Protein AF-A0A1F2W659-F1 (afdb_monomer_lite)

Foldseek 3Di:
DDDPCQQCCHDDPDPPNRGNVVVVVVVVCVVQVHDDPVVVVVGDDDDDVCCVPVVVVVCVVVVHDPD

Secondary structure (DSSP, 8-state):
---HHHHHH---SSSSSSS-HHHHHHHHHHHHT-SSHHHHTT------TTHHHHHHHHHHHTT-S--

Sequence (67 aa):
MGTLEEILLGPAHENDGRRNLFGALRVSMATTGYADLKEFQKAEVMVAPALKTEGKNLQREQRVGMG

pLDDT: mean 85.16, std 13.67, range [55.16, 97.75]

Radius of gyration: 14.96 Å; chains: 1; bounding box: 33×23×31 Å

Structure (mmCIF, N/CA/C/O backbone):
data_AF-A0A1F2W659-F1
#
_entry.id   AF-A0A1F2W659-F1
#
loop_
_atom_site.group_PDB
_atom_site.id
_atom_site.type_symbol
_atom_site.label_atom_id
_atom_site.label_alt_id
_atom_site.label_comp_id
_atom_site.label_asym_id
_atom_site.label_entity_id
_atom_site.label_seq_id
_atom_site.pdbx_PDB_ins_code
_atom_site.Cartn_x
_atom_site.Cartn_y
_atom_site.Cartn_z
_atom_site.occupancy
_atom_site.B_iso_or_equiv
_atom_site.auth_seq_id
_atom_site.auth_comp_id
_atom_site.auth_asym_id
_atom_site.auth_atom_id
_atom_site.pdbx_PDB_model_num
ATOM 1 N N . MET A 1 1 ? 0.157 -7.317 -20.851 1.00 66.94 1 MET A N 1
ATOM 2 C CA . MET A 1 1 ? 0.664 -7.350 -19.461 1.00 66.94 1 MET A CA 1
ATOM 3 C C . MET A 1 1 ? 2.176 -7.246 -19.541 1.00 66.94 1 MET A C 1
ATOM 5 O O . MET A 1 1 ? 2.732 -7.858 -20.443 1.00 66.94 1 MET A O 1
ATOM 9 N N . GLY A 1 2 ? 2.780 -6.376 -18.727 1.00 84.50 2 GLY A N 1
ATOM 10 C CA . GLY A 1 2 ? 4.215 -6.055 -18.772 1.00 84.50 2 GLY A CA 1
ATOM 11 C C . GLY A 1 2 ? 5.109 -7.144 -18.176 1.00 84.50 2 GLY A C 1
ATOM 12 O O . GLY A 1 2 ? 4.630 -8.239 -17.871 1.00 84.50 2 GLY A O 1
ATOM 13 N N . THR A 1 3 ? 6.394 -6.841 -17.990 1.00 95.31 3 THR A N 1
ATOM 14 C CA . THR A 1 3 ? 7.325 -7.730 -17.273 1.00 95.31 3 THR A CA 1
ATOM 15 C C . THR A 1 3 ? 6.919 -7.870 -15.802 1.00 95.31 3 THR A C 1
ATOM 17 O O . THR A 1 3 ? 6.180 -7.046 -15.261 1.00 95.31 3 THR A O 1
ATOM 20 N N . LEU A 1 4 ? 7.410 -8.908 -15.115 1.00 96.38 4 LEU A N 1
ATOM 21 C CA . LEU A 1 4 ? 7.165 -9.053 -13.675 1.00 96.38 4 LEU A CA 1
ATOM 22 C C . LEU A 1 4 ? 7.692 -7.844 -12.883 1.00 96.38 4 LEU A C 1
ATOM 24 O O . LEU A 1 4 ? 7.056 -7.412 -11.923 1.00 96.38 4 LEU A O 1
ATOM 28 N N . GLU A 1 5 ? 8.821 -7.283 -13.315 1.00 9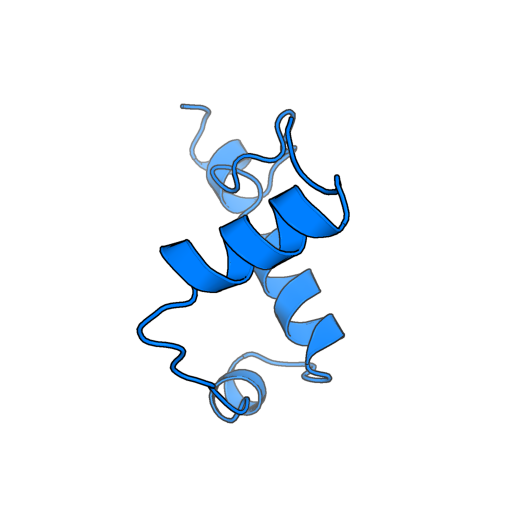6.69 5 GLU A N 1
ATOM 29 C CA . GLU A 1 5 ? 9.389 -6.068 -12.738 1.00 96.69 5 GLU A CA 1
ATOM 30 C C . GLU A 1 5 ? 8.425 -4.884 -12.877 1.00 96.69 5 GLU A C 1
ATOM 32 O O . GLU A 1 5 ? 8.095 -4.251 -11.879 1.00 96.69 5 GLU A O 1
ATOM 37 N N . GLU A 1 6 ? 7.868 -4.647 -14.068 1.00 95.62 6 GLU A N 1
ATOM 38 C CA . GLU A 1 6 ? 6.882 -3.580 -14.290 1.00 95.62 6 GLU A CA 1
ATOM 39 C C . GLU A 1 6 ? 5.593 -3.799 -13.487 1.00 95.62 6 GLU A C 1
ATOM 41 O O . GLU A 1 6 ? 4.987 -2.854 -12.973 1.00 95.62 6 GLU A O 1
ATOM 46 N N . ILE A 1 7 ? 5.161 -5.054 -13.351 1.00 95.31 7 ILE A N 1
ATOM 47 C CA . ILE A 1 7 ? 3.977 -5.402 -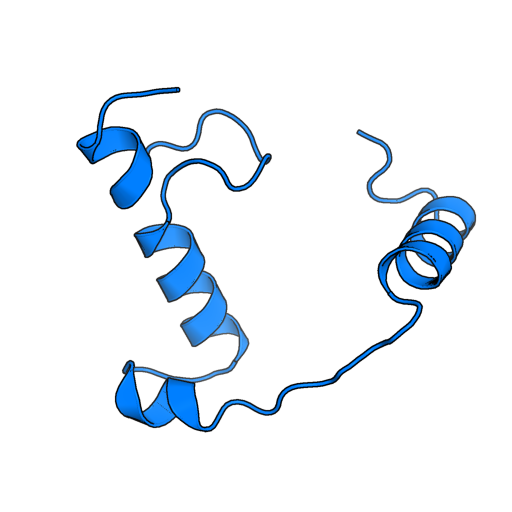12.562 1.00 95.31 7 ILE A CA 1
ATOM 48 C C . ILE A 1 7 ? 4.201 -5.050 -11.085 1.00 95.31 7 ILE A C 1
ATOM 50 O O . ILE A 1 7 ? 3.355 -4.396 -10.475 1.00 95.31 7 ILE A O 1
ATOM 54 N N . LEU A 1 8 ? 5.340 -5.432 -10.504 1.00 97.00 8 LEU A N 1
ATOM 55 C CA . LEU A 1 8 ? 5.603 -5.234 -9.077 1.00 97.00 8 LEU A CA 1
ATOM 56 C C . LEU A 1 8 ? 6.079 -3.813 -8.745 1.00 97.00 8 LEU A C 1
ATOM 58 O O . LEU A 1 8 ? 5.609 -3.225 -7.769 1.00 97.00 8 LEU A O 1
ATOM 62 N N . LEU A 1 9 ? 6.981 -3.256 -9.552 1.00 96.94 9 LEU A N 1
ATOM 63 C CA . LEU A 1 9 ? 7.737 -2.031 -9.264 1.00 96.94 9 LEU A CA 1
ATOM 64 C C . LEU A 1 9 ? 7.341 -0.839 -10.147 1.00 96.94 9 LEU A C 1
ATOM 66 O O . LEU A 1 9 ? 7.608 0.304 -9.779 1.00 96.94 9 LEU A O 1
ATOM 70 N N . GLY A 1 10 ? 6.663 -1.082 -11.270 1.00 94.56 10 GLY A N 1
ATOM 71 C CA . GLY A 1 10 ? 6.310 -0.049 -12.242 1.00 94.56 10 GLY A CA 1
ATOM 72 C C . GLY A 1 10 ? 7.412 0.226 -13.277 1.00 94.56 10 GLY A C 1
ATOM 73 O O . GLY A 1 10 ? 8.377 -0.530 -13.354 1.00 94.56 10 GLY A O 1
ATOM 74 N N . PRO A 1 11 ? 7.280 1.299 -14.079 1.00 92.94 11 PRO A N 1
ATOM 75 C CA . PRO A 1 11 ? 6.235 2.323 -14.010 1.00 92.94 11 PRO A CA 1
ATOM 76 C C . PRO A 1 11 ? 4.842 1.809 -14.414 1.00 92.94 11 PRO A C 1
ATOM 78 O O . PRO A 1 11 ? 4.688 0.888 -15.213 1.00 92.94 11 PRO A O 1
ATOM 81 N N . ALA A 1 12 ? 3.799 2.426 -13.855 1.00 89.88 12 ALA A N 1
ATOM 82 C CA . ALA A 1 12 ? 2.429 2.237 -14.322 1.00 89.88 12 ALA A CA 1
ATOM 83 C C . ALA A 1 12 ? 2.116 3.316 -15.367 1.00 89.88 12 ALA A C 1
ATOM 85 O O . ALA A 1 12 ? 1.912 4.475 -15.023 1.00 89.88 12 ALA A O 1
ATOM 86 N N . HIS A 1 13 ? 2.118 2.939 -16.647 1.00 87.00 13 HIS A N 1
ATOM 87 C CA . HIS A 1 13 ? 1.771 3.850 -17.747 1.00 87.00 13 HIS A CA 1
ATOM 88 C C . HIS A 1 13 ? 0.263 4.141 -17.838 1.00 87.00 13 HIS A C 1
ATOM 90 O O . HIS A 1 13 ? -0.145 5.099 -18.486 1.00 87.00 13 HIS A O 1
ATOM 96 N N . GLU A 1 14 ? -0.556 3.312 -17.190 1.00 86.88 14 GLU A N 1
ATOM 97 C CA . GLU A 1 14 ? -2.018 3.357 -17.188 1.00 86.88 14 GLU A CA 1
ATOM 98 C C . GLU A 1 14 ? -2.514 3.279 -15.734 1.00 86.88 14 GLU A C 1
ATOM 100 O O . GLU A 1 14 ? -1.913 2.587 -14.909 1.00 86.88 14 GLU A O 1
ATOM 105 N N . ASN A 1 15 ? -3.631 3.942 -15.420 1.00 79.62 15 ASN A N 1
ATOM 106 C CA . ASN A 1 15 ? -4.229 3.966 -14.074 1.00 79.62 15 ASN A CA 1
ATOM 107 C C . ASN A 1 15 ? -5.240 2.826 -13.840 1.00 79.62 15 ASN A C 1
ATOM 109 O O . ASN A 1 15 ? -6.243 3.001 -13.154 1.00 79.62 15 ASN A O 1
ATOM 113 N N . ASP A 1 16 ? -4.997 1.646 -14.410 1.00 87.31 16 ASP A N 1
ATOM 114 C CA . ASP A 1 16 ? -5.899 0.489 -14.314 1.00 87.31 16 ASP A CA 1
ATOM 115 C C . ASP A 1 16 ? -5.589 -0.446 -13.126 1.00 87.31 16 ASP A C 1
ATOM 117 O O . ASP A 1 16 ? -6.247 -1.472 -12.942 1.00 87.31 16 ASP A O 1
ATOM 121 N N . GLY A 1 17 ? -4.578 -0.101 -12.321 1.00 88.38 17 GLY A N 1
ATOM 122 C CA . GLY A 1 17 ? -4.170 -0.846 -11.129 1.00 88.38 17 GLY A CA 1
ATOM 123 C C . GLY A 1 17 ? -3.416 -2.150 -11.408 1.00 88.38 17 GLY A C 1
ATOM 124 O O . GLY A 1 17 ? -3.222 -2.941 -10.488 1.00 88.38 17 GLY A O 1
ATOM 125 N N . ARG A 1 18 ? -2.985 -2.410 -12.651 1.00 92.00 18 ARG A N 1
ATOM 126 C CA . ARG A 1 18 ? -2.315 -3.675 -13.015 1.00 92.00 18 ARG A CA 1
ATOM 127 C C . ARG A 1 18 ? -0.790 -3.663 -12.889 1.00 92.00 18 ARG A C 1
ATOM 129 O O . ARG A 1 18 ? -0.168 -4.712 -13.051 1.00 92.00 18 ARG A O 1
ATOM 136 N N . ARG A 1 19 ? -0.178 -2.500 -12.656 1.00 95.44 19 ARG A N 1
ATOM 137 C CA . ARG A 1 19 ? 1.281 -2.303 -12.576 1.00 95.44 19 ARG A CA 1
ATOM 138 C C . ARG A 1 19 ? 1.645 -1.463 -11.354 1.00 95.44 19 ARG A C 1
ATOM 140 O O . ARG A 1 19 ? 0.790 -0.762 -10.819 1.00 95.44 19 ARG A O 1
ATOM 147 N N . ASN A 1 20 ? 2.915 -1.506 -10.949 1.00 96.38 20 ASN A N 1
ATOM 148 C CA . ASN A 1 20 ? 3.424 -0.828 -9.753 1.00 96.38 20 ASN A CA 1
ATOM 149 C C . ASN A 1 20 ? 2.666 -1.209 -8.463 1.00 96.38 20 ASN A C 1
ATOM 151 O O . ASN A 1 20 ? 2.285 -0.348 -7.663 1.00 96.38 20 ASN A O 1
ATOM 155 N N . LEU A 1 21 ? 2.434 -2.509 -8.256 1.00 96.38 21 LEU A N 1
ATOM 156 C CA . LEU A 1 21 ? 1.687 -3.009 -7.096 1.00 96.38 21 LEU A CA 1
ATOM 157 C C . LEU A 1 21 ? 2.330 -2.600 -5.758 1.00 96.38 21 LEU A C 1
ATOM 159 O O . LEU A 1 21 ? 1.619 -2.281 -4.807 1.00 96.38 21 LEU A O 1
ATOM 163 N N . PHE A 1 22 ? 3.662 -2.538 -5.672 1.00 97.44 22 PHE A N 1
ATOM 164 C CA . PHE A 1 22 ? 4.348 -2.106 -4.448 1.00 97.44 22 PHE A CA 1
ATOM 165 C C . PHE A 1 22 ? 4.298 -0.591 -4.236 1.00 97.44 22 PHE A C 1
ATOM 167 O O . PHE A 1 22 ? 4.312 -0.128 -3.095 1.00 97.44 22 PHE A O 1
ATOM 174 N N . GLY A 1 23 ? 4.240 0.209 -5.302 1.00 96.50 23 GLY A N 1
ATOM 175 C CA . GLY A 1 23 ? 3.931 1.634 -5.191 1.00 96.50 23 GLY A CA 1
ATOM 176 C C . GLY A 1 23 ? 2.509 1.852 -4.685 1.00 96.50 23 GLY A C 1
ATOM 177 O O . GLY A 1 23 ? 2.318 2.582 -3.716 1.00 96.50 23 GLY A O 1
ATOM 178 N N . ALA A 1 24 ? 1.532 1.153 -5.268 1.00 96.12 24 ALA A N 1
ATOM 179 C CA . ALA A 1 24 ? 0.133 1.217 -4.847 1.00 96.12 24 ALA A CA 1
ATOM 180 C C . ALA A 1 24 ? -0.056 0.799 -3.378 1.00 96.12 24 ALA A C 1
ATOM 182 O O . ALA A 1 24 ? -0.776 1.466 -2.632 1.00 96.12 24 ALA A O 1
ATOM 183 N N . LEU A 1 25 ? 0.639 -0.253 -2.932 1.00 97.00 25 LEU A N 1
ATOM 184 C CA . LEU A 1 25 ? 0.631 -0.677 -1.532 1.00 97.00 25 LEU A CA 1
ATOM 185 C C . LEU A 1 25 ? 1.212 0.400 -0.605 1.00 97.00 25 LEU A C 1
ATOM 187 O O . LEU A 1 25 ? 0.580 0.738 0.390 1.00 97.00 25 LEU A O 1
ATOM 191 N N . ARG A 1 26 ? 2.367 0.989 -0.948 1.00 96.69 26 ARG A N 1
ATOM 192 C CA . ARG A 1 26 ? 2.976 2.079 -0.161 1.00 96.69 26 ARG A CA 1
ATOM 193 C C . ARG A 1 26 ? 2.068 3.301 -0.058 1.00 96.69 26 ARG A C 1
ATOM 195 O O . ARG A 1 26 ? 1.944 3.866 1.023 1.00 96.69 26 ARG A O 1
ATOM 202 N N . VAL A 1 27 ? 1.420 3.688 -1.158 1.00 96.12 27 VAL A N 1
ATOM 203 C CA . VAL A 1 27 ? 0.437 4.781 -1.156 1.00 96.12 27 VAL A CA 1
ATOM 204 C C . VAL A 1 27 ? -0.733 4.437 -0.239 1.00 96.12 27 VAL A C 1
ATOM 206 O O . VAL A 1 27 ? -1.081 5.251 0.605 1.00 96.12 27 VAL A O 1
ATOM 209 N N . SER A 1 28 ? -1.280 3.223 -0.337 1.00 96.31 28 SER A N 1
ATOM 210 C CA . SER A 1 28 ? -2.390 2.777 0.519 1.00 96.31 28 SER A CA 1
ATOM 211 C C . SER A 1 28 ? -2.014 2.836 2.001 1.00 96.31 28 SER A C 1
ATOM 213 O O . SER A 1 28 ? -2.739 3.430 2.796 1.00 96.31 28 SER A O 1
ATOM 215 N N . MET A 1 29 ? -0.841 2.303 2.357 1.00 97.75 29 MET A N 1
ATOM 216 C CA . MET A 1 29 ? -0.298 2.363 3.713 1.00 97.75 29 MET A CA 1
ATOM 217 C C . MET A 1 29 ? -0.168 3.810 4.203 1.00 97.75 29 MET A C 1
ATOM 219 O O . MET A 1 29 ? -0.669 4.127 5.280 1.00 97.75 29 MET A O 1
ATOM 223 N N . ALA A 1 30 ? 0.401 4.703 3.387 1.00 97.06 30 ALA A N 1
ATOM 224 C CA . ALA A 1 30 ? 0.537 6.121 3.714 1.00 97.06 30 ALA A CA 1
ATOM 225 C C . ALA A 1 30 ? -0.822 6.823 3.894 1.00 97.06 30 ALA A C 1
ATOM 227 O O . ALA A 1 30 ? -0.994 7.570 4.853 1.00 97.06 30 ALA A O 1
ATOM 228 N N . THR A 1 31 ? -1.802 6.554 3.025 1.00 95.56 31 THR A N 1
ATOM 229 C CA . THR A 1 31 ? -3.163 7.113 3.121 1.00 95.56 31 THR A CA 1
ATOM 230 C C . THR A 1 31 ? -3.866 6.685 4.406 1.00 95.56 31 THR A C 1
ATOM 232 O O . THR A 1 31 ? -4.577 7.480 5.010 1.00 95.56 31 THR A O 1
ATOM 235 N N . THR A 1 32 ? -3.647 5.446 4.842 1.00 95.12 32 THR A N 1
ATOM 236 C CA . THR A 1 32 ? -4.213 4.912 6.092 1.00 95.12 32 THR A CA 1
ATOM 237 C C . THR A 1 32 ? -3.357 5.176 7.338 1.00 95.12 32 THR A C 1
ATOM 239 O O . THR A 1 32 ? -3.778 4.842 8.439 1.00 95.12 32 THR A O 1
ATOM 242 N N . GLY A 1 33 ? -2.178 5.793 7.192 1.00 95.88 33 GLY A N 1
ATOM 243 C CA . GLY A 1 33 ? -1.321 6.196 8.313 1.00 95.88 33 GLY A CA 1
ATOM 244 C C . GLY A 1 33 ? -0.420 5.101 8.898 1.00 95.88 33 GLY A C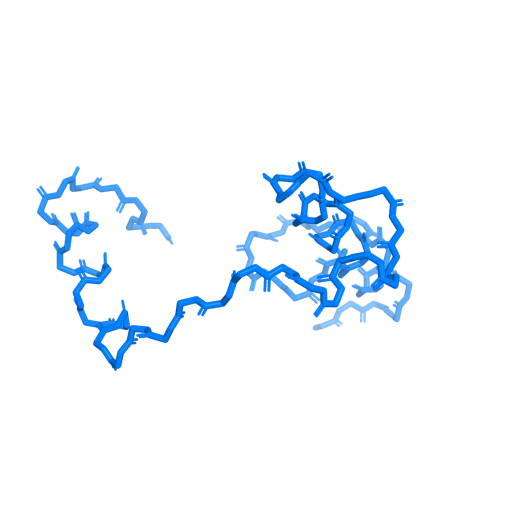 1
ATOM 245 O O . GLY A 1 33 ? 0.022 5.235 10.038 1.00 95.88 33 GLY A O 1
ATOM 246 N N . TYR A 1 34 ? -0.112 4.040 8.146 1.00 97.62 34 TYR A N 1
ATOM 247 C CA . TYR A 1 34 ? 0.720 2.927 8.621 1.00 97.62 34 TYR A CA 1
ATOM 248 C C . TYR A 1 34 ? 2.103 2.908 7.962 1.00 97.62 34 TYR A C 1
ATOM 250 O O . TYR A 1 34 ? 2.232 3.037 6.746 1.00 97.62 34 TYR A O 1
ATOM 258 N N . ALA A 1 35 ? 3.148 2.718 8.771 1.00 95.44 35 ALA A N 1
ATOM 259 C CA . ALA A 1 35 ? 4.540 2.728 8.312 1.00 95.44 35 ALA A CA 1
ATOM 260 C C . ALA A 1 35 ? 5.067 1.340 7.905 1.00 95.44 35 ALA A C 1
ATOM 262 O O . ALA A 1 35 ? 6.021 1.243 7.133 1.00 95.44 35 ALA A O 1
ATOM 263 N N . ASP A 1 36 ? 4.445 0.265 8.392 1.00 97.25 36 ASP A N 1
ATOM 264 C CA . ASP A 1 36 ? 4.848 -1.112 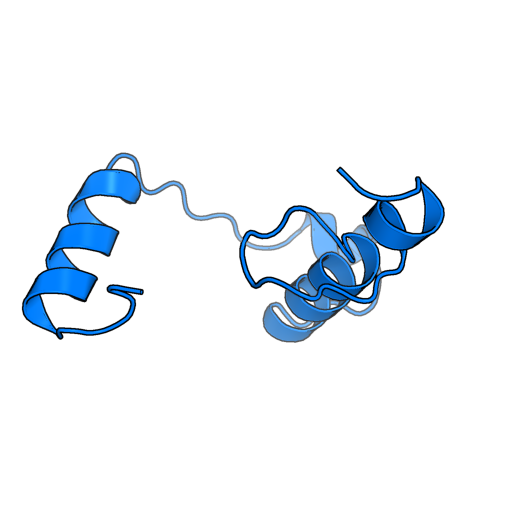8.116 1.00 97.25 36 ASP A CA 1
ATOM 265 C C . ASP A 1 36 ? 3.643 -2.030 7.866 1.00 97.25 36 ASP A C 1
ATOM 267 O O . ASP A 1 36 ? 2.491 -1.704 8.163 1.00 97.25 36 ASP A O 1
ATOM 271 N N . LEU A 1 37 ? 3.920 -3.198 7.283 1.00 97.44 37 LEU A N 1
ATOM 272 C CA . LEU A 1 37 ? 2.888 -4.155 6.888 1.00 97.44 37 LEU A CA 1
ATOM 273 C C . LEU A 1 37 ? 2.144 -4.758 8.077 1.00 97.44 37 LEU A C 1
ATOM 275 O O . LEU A 1 37 ? 0.994 -5.165 7.921 1.00 97.44 37 LEU A O 1
ATOM 279 N N . LYS A 1 38 ? 2.788 -4.875 9.242 1.00 97.50 38 LYS A N 1
ATOM 280 C CA . LYS A 1 38 ? 2.172 -5.511 10.402 1.00 97.50 38 LYS A CA 1
ATOM 281 C C . LYS A 1 38 ? 1.143 -4.588 11.034 1.00 97.50 38 LYS A C 1
ATOM 283 O O . LYS A 1 38 ? 0.063 -5.055 11.388 1.00 97.50 38 LYS A O 1
ATOM 288 N N . GLU A 1 39 ? 1.443 -3.300 11.114 1.00 96.62 39 GLU A N 1
ATOM 289 C CA . GLU A 1 39 ? 0.480 -2.293 11.545 1.00 96.62 39 GLU A CA 1
ATOM 290 C C . GLU A 1 39 ? -0.616 -2.081 10.491 1.00 96.62 39 GLU A C 1
ATOM 292 O O . GLU A 1 39 ? -1.790 -2.035 10.848 1.00 96.62 39 GLU A O 1
ATOM 297 N N . PHE A 1 40 ? -0.279 -2.098 9.194 1.00 97.50 40 PHE A N 1
ATOM 298 C CA . PHE A 1 40 ? -1.269 -1.985 8.113 1.00 97.50 40 PHE A CA 1
ATOM 299 C C . PHE A 1 40 ? -2.327 -3.101 8.127 1.00 97.50 40 PHE A C 1
ATOM 301 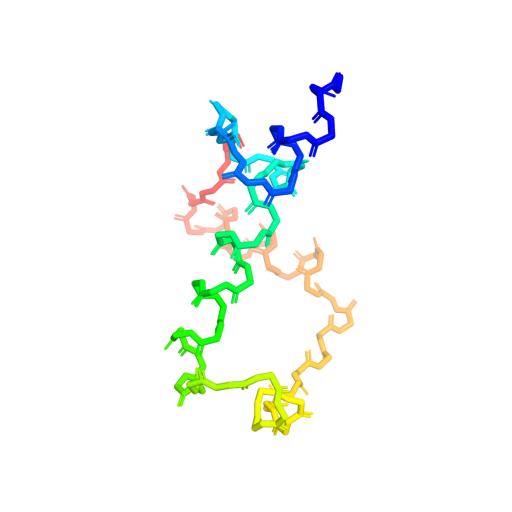O O . PHE A 1 40 ? -3.473 -2.873 7.752 1.00 97.50 40 PHE A O 1
ATOM 308 N N . GLN A 1 41 ? -1.996 -4.298 8.623 1.00 96.12 41 GLN A N 1
ATOM 309 C CA . GLN A 1 41 ? -2.973 -5.384 8.804 1.00 96.12 41 GLN A CA 1
ATOM 310 C C . GLN A 1 41 ? -4.111 -5.036 9.779 1.00 96.12 41 GLN A C 1
ATOM 312 O O . GLN A 1 41 ? -5.118 -5.740 9.794 1.00 96.12 41 GLN A O 1
ATOM 317 N N . LYS A 1 42 ? -3.959 -3.989 10.599 1.00 94.50 42 LYS A N 1
ATOM 318 C CA . LYS A 1 42 ? -4.980 -3.498 11.537 1.00 94.50 42 LYS A CA 1
ATOM 319 C C . LYS A 1 42 ? -5.842 -2.378 10.947 1.00 94.50 42 LYS A C 1
ATOM 321 O O . LYS A 1 42 ? -6.690 -1.856 11.666 1.00 94.50 42 LYS A O 1
ATOM 326 N N . ALA A 1 43 ? -5.608 -1.988 9.691 1.00 93.38 43 ALA A N 1
ATOM 327 C CA . ALA A 1 43 ? -6.381 -0.945 9.034 1.00 93.38 43 ALA A CA 1
ATOM 328 C C . ALA A 1 43 ? -7.881 -1.256 9.097 1.00 93.38 43 ALA A C 1
ATOM 330 O O . ALA A 1 43 ? -8.304 -2.394 8.881 1.00 93.38 43 ALA A O 1
ATOM 331 N N . GLU A 1 44 ? -8.684 -0.234 9.384 1.00 91.50 44 GLU A N 1
ATOM 332 C CA . GLU A 1 44 ? -10.135 -0.370 9.374 1.00 91.50 44 GLU A CA 1
ATOM 333 C C . GLU A 1 44 ? -10.619 -0.695 7.958 1.00 91.50 44 GLU A C 1
ATOM 335 O O . GLU A 1 44 ? -10.290 -0.008 6.988 1.00 91.50 44 GLU A O 1
ATOM 340 N N . VAL A 1 45 ? -11.416 -1.757 7.835 1.00 88.44 45 VAL A N 1
ATOM 341 C CA . VAL A 1 45 ? -11.988 -2.186 6.558 1.00 88.44 45 VAL A CA 1
ATOM 342 C C . VAL A 1 45 ? -13.487 -1.941 6.582 1.00 88.44 45 VAL A C 1
ATOM 344 O O . VAL A 1 45 ? -14.214 -2.511 7.394 1.00 88.44 45 VAL A O 1
ATOM 347 N N . MET A 1 46 ? -13.962 -1.131 5.641 1.00 85.31 46 MET A N 1
ATOM 348 C CA . MET A 1 46 ? -15.385 -0.993 5.361 1.00 85.31 46 MET A CA 1
ATOM 349 C C . MET A 1 46 ? -15.781 -1.971 4.253 1.00 85.31 46 MET A C 1
ATOM 351 O O . MET A 1 46 ? -15.218 -1.949 3.158 1.00 85.31 46 MET A O 1
ATOM 355 N N . VAL A 1 47 ? -16.799 -2.792 4.504 1.00 81.38 47 VAL A N 1
ATOM 356 C CA . VAL A 1 47 ? -17.476 -3.546 3.445 1.00 81.38 47 VAL A CA 1
ATOM 357 C C . VAL A 1 47 ? -18.640 -2.701 2.954 1.00 81.38 47 VAL A C 1
ATOM 359 O O . VAL A 1 47 ? -19.610 -2.527 3.685 1.00 81.38 47 VAL A O 1
ATOM 362 N N . ALA A 1 48 ? -18.578 -2.208 1.717 1.00 74.75 48 ALA A N 1
ATOM 363 C CA . ALA A 1 48 ? -19.763 -1.648 1.072 1.00 74.75 48 ALA A CA 1
ATOM 364 C C . ALA A 1 48 ? -20.297 -2.655 0.036 1.00 74.75 48 ALA A C 1
ATOM 366 O O . ALA A 1 48 ? -19.708 -2.805 -1.041 1.00 74.75 48 ALA A O 1
ATOM 367 N N . PRO A 1 49 ? -21.410 -3.354 0.329 1.00 67.38 49 PRO A N 1
ATOM 368 C CA . PRO A 1 49 ? -21.980 -4.369 -0.562 1.00 67.38 49 PRO A CA 1
ATOM 369 C C . PRO A 1 49 ? -22.329 -3.807 -1.944 1.00 67.38 49 PRO A C 1
ATOM 371 O O . PRO A 1 49 ? -22.254 -4.503 -2.954 1.00 67.38 49 PRO A O 1
ATOM 374 N N . ALA A 1 50 ? -22.673 -2.521 -1.979 1.00 69.25 50 ALA A N 1
ATOM 375 C CA . ALA A 1 50 ? -23.101 -1.802 -3.160 1.00 69.25 50 ALA A CA 1
ATOM 376 C C . ALA A 1 50 ? -22.024 -0.859 -3.719 1.00 69.25 50 ALA A C 1
ATOM 378 O O . ALA A 1 50 ? -22.329 -0.101 -4.626 1.00 69.25 50 ALA A O 1
ATOM 379 N N . LEU A 1 51 ? -20.758 -0.885 -3.273 1.00 58.94 51 LEU A N 1
ATOM 380 C CA . LEU A 1 51 ? -19.727 0.074 -3.737 1.00 58.94 51 LEU A CA 1
ATOM 381 C C . LEU A 1 51 ? -19.592 0.116 -5.272 1.00 58.94 51 LEU A C 1
ATOM 383 O O . LEU A 1 51 ? -19.409 1.180 -5.861 1.00 58.94 51 LEU A O 1
ATOM 387 N N . LYS A 1 52 ? -19.757 -1.036 -5.941 1.00 58.75 52 LYS A N 1
ATOM 388 C CA . LYS A 1 52 ? -19.760 -1.126 -7.412 1.00 58.75 52 LYS A CA 1
ATOM 389 C C . LYS A 1 52 ? -20.911 -0.349 -8.070 1.00 58.75 52 LYS A C 1
ATOM 391 O O . LYS A 1 52 ? -20.760 0.061 -9.220 1.00 58.75 52 LYS A O 1
ATOM 396 N N . THR A 1 53 ? -22.035 -0.170 -7.379 1.00 61.88 53 THR A N 1
ATOM 397 C CA . THR A 1 53 ? -23.245 0.517 -7.855 1.00 61.88 53 THR A CA 1
ATOM 398 C C . THR A 1 53 ? -23.385 1.923 -7.266 1.00 61.88 53 THR A C 1
ATOM 400 O O . THR A 1 53 ? -23.535 2.869 -8.027 1.00 61.88 53 THR A O 1
ATOM 403 N N . GLU A 1 54 ? -23.256 2.097 -5.950 1.00 62.94 54 GLU A N 1
ATOM 404 C CA . GLU A 1 54 ? -23.342 3.388 -5.251 1.00 62.94 54 GLU A CA 1
ATOM 405 C C . GLU A 1 54 ? -22.151 4.290 -5.557 1.00 62.94 54 GLU A C 1
ATOM 407 O O . GLU A 1 54 ? -22.345 5.452 -5.895 1.00 62.94 54 GLU A O 1
ATOM 412 N N . GLY A 1 55 ? -20.924 3.756 -5.540 1.00 63.12 55 GLY A N 1
ATOM 413 C CA . GLY A 1 55 ? -19.732 4.530 -5.891 1.00 63.12 55 GLY A CA 1
ATOM 414 C C . GLY A 1 55 ? -19.789 5.038 -7.330 1.00 63.12 55 GLY A C 1
ATOM 415 O O . GLY A 1 55 ? -19.452 6.188 -7.590 1.00 63.12 55 GLY A O 1
ATOM 416 N N . LYS A 1 56 ? -20.305 4.220 -8.260 1.00 65.69 56 LYS A N 1
ATOM 417 C CA . LYS A 1 56 ? -20.551 4.638 -9.648 1.00 65.69 56 LYS A CA 1
ATOM 418 C C . LYS A 1 56 ? -21.711 5.618 -9.775 1.00 65.69 56 LYS A C 1
ATOM 420 O O . LYS A 1 56 ? -21.622 6.502 -10.615 1.00 65.69 56 LYS A O 1
ATOM 425 N N . ASN A 1 57 ? -22.781 5.474 -8.995 1.00 63.84 57 ASN A N 1
ATOM 426 C CA . ASN A 1 57 ? -23.890 6.429 -9.005 1.00 63.84 57 ASN A CA 1
ATOM 427 C C . ASN A 1 57 ? -23.432 7.792 -8.489 1.00 63.84 57 ASN A C 1
ATOM 429 O O . ASN A 1 57 ? -23.625 8.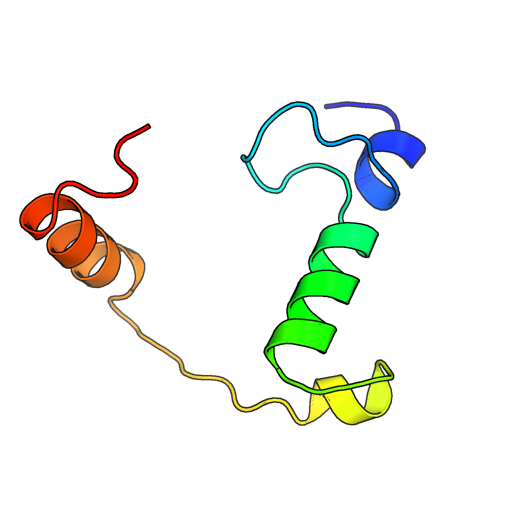773 -9.189 1.00 63.84 57 ASN A O 1
ATOM 433 N N . LEU A 1 58 ? -22.705 7.841 -7.371 1.00 68.06 58 LEU A N 1
ATOM 434 C CA . LEU A 1 58 ? -22.118 9.074 -6.845 1.00 68.06 58 LEU A CA 1
ATOM 435 C C . LEU A 1 58 ? -21.087 9.673 -7.813 1.00 68.06 58 LEU A C 1
ATOM 437 O O . LEU A 1 58 ? -21.108 10.873 -8.058 1.00 68.06 58 LEU A O 1
ATOM 441 N N . GLN A 1 59 ? -20.231 8.854 -8.433 1.00 69.00 59 GLN A N 1
ATOM 442 C CA . GLN A 1 59 ? -19.307 9.303 -9.484 1.00 69.00 59 GLN A CA 1
ATOM 443 C C . GLN A 1 59 ? -20.044 9.853 -10.716 1.00 69.00 59 GLN A C 1
ATOM 445 O O . GLN A 1 59 ? -19.644 10.880 -11.259 1.00 69.00 59 GLN A O 1
ATOM 450 N N . ARG A 1 60 ? -21.144 9.216 -11.143 1.00 70.25 60 ARG A N 1
ATOM 451 C CA . ARG A 1 60 ? -21.998 9.680 -12.251 1.00 70.25 60 ARG A CA 1
ATOM 452 C C . ARG A 1 60 ? -22.727 10.976 -11.902 1.00 70.25 60 ARG A C 1
ATOM 454 O O . ARG A 1 60 ? -22.756 11.883 -12.729 1.00 70.25 60 ARG A O 1
ATOM 461 N N . GLU A 1 61 ? -23.282 11.073 -10.698 1.00 76.31 61 GLU A N 1
ATOM 462 C CA . GLU A 1 61 ? -23.971 12.259 -10.177 1.00 76.31 61 GLU A CA 1
ATOM 463 C C . GLU A 1 61 ? -23.013 13.447 -10.057 1.00 76.31 61 GLU A C 1
ATOM 465 O O . GLU A 1 61 ? -23.325 14.546 -10.510 1.00 76.31 61 GLU A O 1
ATOM 470 N N . GLN A 1 62 ? -21.813 13.212 -9.524 1.00 77.44 62 GLN A N 1
ATOM 471 C CA . GLN A 1 62 ? -20.766 14.225 -9.369 1.00 77.44 62 GLN A CA 1
ATOM 472 C C . GLN A 1 62 ? -19.941 14.440 -10.650 1.00 77.44 62 GLN A C 1
ATOM 474 O O . GLN A 1 62 ? -19.094 15.328 -10.691 1.00 77.44 62 GLN A O 1
ATOM 479 N N . ARG A 1 63 ? -20.192 13.653 -11.708 1.00 72.81 63 ARG A N 1
ATOM 480 C CA . ARG A 1 63 ? -19.472 13.659 -12.997 1.00 72.81 63 ARG A CA 1
ATOM 481 C C . ARG A 1 63 ? -17.948 13.513 -12.867 1.00 72.81 63 ARG A C 1
ATOM 483 O O . ARG A 1 63 ? -17.199 14.064 -13.670 1.00 72.81 63 ARG A O 1
ATOM 490 N N . VAL A 1 64 ? -17.484 12.754 -11.881 1.00 71.12 64 VAL A N 1
ATOM 491 C CA . VAL A 1 64 ? -16.059 12.475 -11.636 1.00 71.12 64 VAL A CA 1
ATOM 492 C C . VAL A 1 64 ? -15.732 11.019 -11.979 1.00 71.12 64 VAL A C 1
ATOM 494 O O . VAL A 1 64 ? -16.562 10.137 -11.793 1.00 71.12 64 VAL A O 1
ATOM 497 N N . GLY A 1 65 ? -14.526 10.744 -12.489 1.00 62.06 65 GLY A N 1
ATOM 498 C CA . GLY A 1 65 ? -14.041 9.368 -12.702 1.00 62.06 65 GLY A CA 1
ATOM 499 C C . GLY A 1 65 ? -14.636 8.599 -13.895 1.00 62.06 65 GLY A C 1
ATOM 500 O O . GLY A 1 65 ? -14.587 7.374 -13.895 1.00 62.06 65 GLY A O 1
ATOM 501 N N . MET A 1 66 ? -15.192 9.279 -14.909 1.00 58.19 66 MET A N 1
ATOM 502 C CA . MET A 1 66 ? -15.764 8.652 -16.122 1.00 58.19 66 MET A CA 1
ATOM 503 C C . MET A 1 66 ? -14.770 8.555 -17.299 1.00 58.19 66 MET A C 1
ATOM 505 O O . MET A 1 66 ? -15.142 8.835 -18.440 1.00 58.19 66 MET A O 1
ATOM 509 N N . GLY A 1 67 ? -13.511 8.220 -17.012 1.00 55.16 67 GLY A N 1
ATOM 510 C CA . GLY A 1 67 ? -12.451 7.994 -18.003 1.00 55.16 67 GLY A CA 1
ATOM 511 C C . GLY A 1 67 ? -12.027 6.537 -18.045 1.00 55.16 67 GLY A C 1
ATOM 512 O O . GLY A 1 67 ? -12.019 5.915 -16.959 1.00 55.16 67 GLY A O 1
#